Protein AF-A0A7X7S5K8-F1 (afdb_monomer)

Secondary structure (DSSP, 8-state):
-B-S--EEEE--STTSPPEEE-S----------------S-HHHHHHHHHHHHT-B-GGG-B----EEE-PBTT---TT--

Radius of gyration: 13.48 Å; Cα contacts (8 Å, |Δi|>4): 105; chains: 1; bounding box: 32×22×38 Å

Structure (mmCIF, N/CA/C/O backbone):
data_AF-A0A7X7S5K8-F1
#
_entry.id   AF-A0A7X7S5K8-F1
#
loop_
_atom_site.group_PDB
_atom_site.id
_atom_site.type_symbol
_atom_site.label_atom_id
_atom_site.label_alt_id
_atom_site.label_comp_id
_atom_site.label_asym_id
_atom_site.label_entity_id
_atom_site.label_seq_id
_atom_site.pdbx_PDB_ins_code
_atom_site.Cartn_x
_atom_site.Cartn_y
_atom_site.Cartn_z
_atom_site.occupancy
_atom_site.B_iso_or_equiv
_atom_site.auth_seq_id
_atom_site.auth_comp_id
_atom_site.auth_asym_id
_atom_site.auth_atom_id
_atom_site.pdbx_PDB_model_num
ATOM 1 N N . ALA A 1 1 ? 12.726 -11.739 -4.293 1.00 81.31 1 ALA A N 1
ATOM 2 C CA . ALA A 1 1 ? 13.168 -10.597 -3.458 1.00 81.31 1 ALA A CA 1
ATOM 3 C C . ALA A 1 1 ? 12.357 -9.362 -3.851 1.00 81.31 1 ALA A C 1
ATOM 5 O O . ALA A 1 1 ? 11.692 -9.436 -4.876 1.00 81.31 1 ALA A O 1
ATOM 6 N N . LEU A 1 2 ? 12.375 -8.282 -3.066 1.00 85.31 2 LEU A N 1
ATOM 7 C CA . LEU A 1 2 ? 11.719 -7.007 -3.405 1.00 85.31 2 LEU A CA 1
ATOM 8 C C . LEU A 1 2 ? 12.708 -6.079 -4.123 1.00 85.31 2 LEU A C 1
ATOM 10 O O . LEU A 1 2 ? 13.904 -6.135 -3.829 1.00 85.31 2 LEU A O 1
ATOM 14 N N . ALA A 1 3 ? 12.222 -5.235 -5.034 1.00 88.19 3 ALA A N 1
ATOM 15 C CA . ALA A 1 3 ? 13.010 -4.126 -5.570 1.00 88.19 3 ALA A CA 1
ATOM 16 C C . ALA A 1 3 ? 13.378 -3.144 -4.438 1.00 88.19 3 ALA A C 1
ATOM 18 O O . ALA A 1 3 ? 12.612 -3.030 -3.475 1.00 88.19 3 ALA A O 1
ATOM 19 N N . PRO A 1 4 ? 14.546 -2.479 -4.476 1.00 84.19 4 PRO A N 1
ATOM 20 C CA . PRO A 1 4 ? 14.922 -1.503 -3.452 1.00 84.19 4 PRO A CA 1
ATOM 21 C C . PRO A 1 4 ? 14.005 -0.270 -3.441 1.00 84.19 4 PRO A C 1
ATOM 23 O O . PRO A 1 4 ? 13.819 0.330 -2.386 1.00 84.19 4 PRO A O 1
ATOM 26 N N . GLU A 1 5 ? 13.396 0.068 -4.575 1.00 84.69 5 GLU A N 1
ATOM 27 C CA . GLU A 1 5 ? 12.446 1.166 -4.726 1.00 84.69 5 GLU A CA 1
ATOM 28 C C . GLU A 1 5 ? 11.002 0.747 -4.403 1.00 84.69 5 GLU A C 1
ATOM 30 O O . GLU A 1 5 ? 10.605 -0.409 -4.570 1.00 84.69 5 GLU A O 1
ATOM 35 N N . GLY A 1 6 ? 10.196 1.717 -3.971 1.00 87.50 6 GLY A N 1
ATOM 36 C CA . GLY A 1 6 ? 8.771 1.565 -3.692 1.00 87.50 6 GLY A CA 1
ATOM 37 C C . GLY A 1 6 ? 8.132 2.898 -3.314 1.00 87.50 6 GLY A C 1
ATOM 38 O O . GLY A 1 6 ? 8.789 3.939 -3.356 1.00 87.50 6 GLY A O 1
ATOM 39 N N . ALA A 1 7 ? 6.858 2.853 -2.937 1.00 89.94 7 ALA A N 1
ATOM 40 C CA . ALA A 1 7 ? 6.122 4.012 -2.444 1.00 89.94 7 ALA A CA 1
ATOM 41 C C . ALA A 1 7 ? 5.279 3.639 -1.225 1.00 89.94 7 ALA A C 1
ATOM 43 O O . ALA A 1 7 ? 4.758 2.525 -1.137 1.00 89.94 7 ALA A O 1
ATOM 44 N N . PHE A 1 8 ? 5.106 4.590 -0.311 1.00 91.62 8 PHE A N 1
ATOM 45 C CA . PHE A 1 8 ? 4.068 4.489 0.706 1.00 91.62 8 PHE A CA 1
ATOM 46 C C . PHE A 1 8 ? 2.743 4.950 0.131 1.00 91.62 8 PHE A C 1
ATOM 48 O O . PHE A 1 8 ? 2.686 6.020 -0.459 1.00 91.62 8 PHE A O 1
ATOM 55 N N . VAL A 1 9 ? 1.689 4.169 0.329 1.00 94.31 9 VAL A N 1
ATOM 56 C CA . VAL A 1 9 ? 0.342 4.446 -0.165 1.00 94.31 9 VAL A CA 1
ATOM 57 C C . VAL A 1 9 ? -0.619 4.547 1.012 1.00 94.31 9 VAL A C 1
ATOM 59 O O . VAL A 1 9 ? -0.613 3.692 1.900 1.00 94.31 9 VAL A O 1
ATOM 62 N N . ARG A 1 10 ? -1.472 5.574 1.008 1.00 95.12 10 ARG A N 1
ATOM 63 C CA . ARG A 1 10 ? -2.562 5.728 1.978 1.00 95.12 10 ARG A CA 1
ATOM 64 C C . ARG A 1 10 ? -3.830 6.241 1.316 1.00 95.12 10 ARG A C 1
ATOM 66 O O . ARG A 1 10 ? -3.790 7.103 0.439 1.00 95.12 10 ARG A O 1
ATOM 73 N N . TYR A 1 11 ? -4.967 5.765 1.800 1.00 95.69 11 TYR A N 1
ATOM 74 C CA . TYR A 1 11 ? -6.275 6.296 1.444 1.00 95.69 11 TYR A CA 1
ATOM 75 C C . TYR A 1 11 ? -6.455 7.760 1.898 1.00 95.69 11 TYR A C 1
ATOM 77 O O . TYR A 1 11 ? -6.206 8.082 3.066 1.00 95.69 11 TYR A O 1
ATOM 85 N N . ASP A 1 12 ? -6.931 8.633 0.997 1.00 92.31 12 ASP A N 1
ATOM 86 C CA . ASP A 1 12 ? -7.191 10.066 1.264 1.00 92.31 12 ASP A CA 1
ATOM 87 C C . ASP A 1 12 ? -8.683 10.450 1.308 1.00 92.31 12 ASP A C 1
ATOM 89 O O . ASP A 1 12 ? -9.035 11.619 1.461 1.00 92.31 12 ASP A O 1
ATOM 93 N N . GLY A 1 13 ? -9.589 9.482 1.180 1.00 91.25 13 GLY A N 1
ATOM 94 C CA . GLY A 1 13 ? -11.028 9.738 1.124 1.00 91.25 13 GLY A CA 1
ATOM 95 C C . GLY A 1 13 ? -11.663 9.338 -0.204 1.00 91.25 13 GLY A C 1
ATOM 96 O O . GLY A 1 13 ? -10.992 9.045 -1.192 1.00 91.25 13 GLY A O 1
ATOM 97 N N . GLU A 1 14 ? -12.991 9.301 -0.206 1.00 88.88 14 GLU A N 1
ATOM 98 C CA . GLU A 1 14 ? -13.759 8.708 -1.297 1.00 88.88 14 GLU A CA 1
ATOM 99 C C . GLU A 1 14 ? -13.618 9.541 -2.576 1.00 88.88 14 GLU A C 1
ATOM 101 O O . GLU A 1 14 ? -13.703 10.771 -2.547 1.00 88.88 14 GLU A O 1
ATOM 106 N N . GLY A 1 15 ? -13.368 8.867 -3.701 1.00 86.38 15 GLY A N 1
ATOM 107 C CA . GLY A 1 15 ? -13.173 9.511 -5.002 1.00 86.38 15 GLY A CA 1
ATOM 108 C C . GLY A 1 15 ? -11.882 10.327 -5.132 1.00 86.38 15 GLY A C 1
ATOM 109 O O . GLY A 1 15 ? -11.711 11.018 -6.137 1.00 86.38 15 GLY A O 1
ATOM 110 N N . ARG A 1 16 ? -10.978 10.272 -4.145 1.00 86.50 16 ARG A N 1
ATOM 111 C CA . ARG A 1 16 ? -9.668 10.932 -4.200 1.00 86.50 16 ARG A CA 1
ATOM 112 C C . ARG A 1 16 ? -8.573 9.931 -4.562 1.00 86.50 16 ARG A C 1
ATOM 114 O O . ARG A 1 16 ? -8.636 8.786 -4.113 1.00 86.50 16 ARG A O 1
ATOM 121 N N . PRO A 1 17 ? -7.561 10.344 -5.346 1.00 85.25 17 PRO A N 1
ATOM 122 C CA . PRO A 1 17 ? -6.397 9.503 -5.573 1.00 85.25 17 PRO A CA 1
ATOM 123 C C . PRO A 1 17 ? -5.676 9.237 -4.241 1.00 85.25 17 PRO A C 1
ATOM 125 O O . PRO A 1 17 ? -5.703 10.094 -3.351 1.00 85.25 17 PRO A O 1
ATOM 128 N N . PRO A 1 18 ? -5.028 8.073 -4.083 1.00 87.88 18 PRO A N 1
ATOM 129 C CA . PRO A 1 18 ? -4.245 7.801 -2.890 1.00 87.88 18 PRO A CA 1
ATOM 130 C C . PRO A 1 18 ? -3.090 8.786 -2.726 1.00 87.88 18 PRO A C 1
ATOM 132 O O . PRO A 1 18 ? -2.512 9.265 -3.703 1.00 87.88 18 PRO A O 1
ATOM 135 N N . VAL A 1 19 ? -2.712 9.033 -1.473 1.00 87.25 19 VAL A N 1
ATOM 136 C CA . VAL A 1 19 ? -1.472 9.749 -1.175 1.00 87.25 19 VAL A CA 1
ATOM 137 C C . VAL A 1 19 ? -0.308 8.792 -1.369 1.00 87.25 19 VAL A C 1
ATOM 139 O O . VAL A 1 19 ? -0.308 7.705 -0.790 1.00 87.25 19 VAL A O 1
ATOM 142 N N . THR A 1 20 ? 0.685 9.225 -2.144 1.00 83.12 20 THR A N 1
ATOM 143 C CA . THR A 1 20 ? 1.973 8.544 -2.279 1.00 83.12 20 THR A CA 1
ATOM 144 C C . THR A 1 20 ? 3.095 9.410 -1.717 1.00 83.12 20 THR A C 1
ATOM 146 O O . THR A 1 20 ? 3.198 10.568 -2.126 1.00 83.12 20 THR A O 1
ATOM 149 N N . ASP A 1 21 ? 3.933 8.877 -0.825 1.00 79.06 21 ASP A N 1
ATOM 150 C CA . ASP A 1 21 ? 5.102 9.594 -0.280 1.00 79.06 21 ASP A CA 1
ATOM 151 C C . ASP A 1 21 ? 6.437 8.896 -0.622 1.00 79.06 21 ASP A C 1
ATOM 153 O O . ASP A 1 21 ? 6.481 7.677 -0.826 1.00 79.06 21 ASP A O 1
ATOM 157 N N . GLY A 1 22 ? 7.496 9.715 -0.734 1.00 64.06 22 GLY A N 1
ATOM 158 C CA . GLY A 1 22 ? 8.880 9.372 -1.084 1.00 64.06 22 GLY A CA 1
ATOM 159 C C . GLY A 1 22 ? 9.644 8.610 0.014 1.00 64.06 22 GLY A C 1
ATOM 160 O O . GLY A 1 22 ? 9.057 8.191 1.005 1.00 64.06 22 GLY A O 1
ATOM 161 N N . PRO A 1 23 ? 10.954 8.355 -0.178 1.00 61.16 23 PRO A N 1
ATOM 162 C CA . PRO A 1 23 ? 11.587 7.086 0.175 1.00 61.16 23 PRO A CA 1
ATOM 163 C C . PRO A 1 23 ? 11.667 6.802 1.676 1.00 61.16 23 PRO A C 1
ATOM 165 O O . PRO A 1 23 ? 11.749 7.706 2.506 1.00 61.16 23 PRO A O 1
ATOM 168 N N . PHE A 1 24 ? 11.715 5.502 1.974 1.00 61.09 24 PHE A N 1
ATOM 169 C CA . PHE A 1 24 ? 11.751 4.890 3.298 1.00 61.09 24 PHE A CA 1
ATOM 170 C C . PHE A 1 24 ? 12.653 5.641 4.281 1.00 61.09 24 PHE A C 1
ATOM 172 O O . PHE A 1 24 ? 13.881 5.596 4.173 1.00 61.09 24 PHE A O 1
ATOM 179 N N . ALA A 1 25 ? 12.056 6.275 5.294 1.00 55.12 25 ALA A N 1
ATOM 180 C CA . ALA A 1 25 ? 12.792 6.449 6.534 1.00 55.12 25 ALA A CA 1
ATOM 181 C C . ALA A 1 25 ? 13.134 5.035 7.015 1.00 55.12 25 ALA A C 1
ATOM 183 O O . ALA A 1 25 ? 12.246 4.189 7.094 1.00 55.12 25 ALA A O 1
ATOM 184 N N . GLU A 1 26 ? 14.413 4.753 7.266 1.00 58.34 26 GLU A N 1
ATOM 185 C CA . GLU A 1 26 ? 14.843 3.484 7.851 1.00 58.34 26 GLU A CA 1
ATOM 186 C C . GLU A 1 26 ? 14.290 3.421 9.284 1.00 58.34 26 GLU A C 1
ATOM 188 O O . GLU A 1 26 ? 14.947 3.788 10.259 1.00 58.34 26 GLU A O 1
ATOM 193 N N . THR A 1 27 ? 13.021 3.055 9.418 1.00 56.28 27 THR A N 1
ATOM 194 C CA . THR A 1 27 ? 12.374 2.874 10.704 1.00 56.28 27 THR A CA 1
ATOM 195 C C . THR A 1 27 ? 12.473 1.402 11.064 1.00 56.28 27 THR A C 1
ATOM 197 O O . THR A 1 27 ? 12.246 0.502 10.254 1.00 56.28 27 THR A O 1
ATOM 200 N N . LYS A 1 28 ? 12.880 1.131 12.307 1.00 55.78 28 LYS A N 1
ATOM 201 C CA . LYS A 1 28 ? 12.855 -0.210 12.903 1.00 55.78 28 LYS A CA 1
ATOM 202 C C . LYS A 1 28 ? 11.410 -0.604 13.218 1.00 55.78 28 LYS A C 1
ATOM 204 O O . LYS A 1 28 ? 11.085 -0.872 14.373 1.00 55.78 28 LYS A O 1
ATOM 209 N N . ASP A 1 29 ? 10.555 -0.609 12.208 1.00 67.19 29 ASP A N 1
ATOM 210 C CA . ASP A 1 29 ? 9.151 -0.932 12.379 1.00 67.19 29 ASP A CA 1
ATOM 211 C C . ASP A 1 29 ? 8.926 -2.422 12.135 1.00 67.19 29 ASP A C 1
ATOM 213 O O . ASP A 1 29 ? 9.471 -3.043 11.218 1.00 67.19 29 ASP A O 1
ATOM 217 N N . LEU A 1 30 ? 8.143 -3.027 13.026 1.00 70.50 30 LEU A N 1
ATOM 218 C CA . LEU A 1 30 ? 7.678 -4.393 12.853 1.00 70.50 30 LEU A CA 1
ATOM 219 C C . LEU A 1 30 ? 6.627 -4.397 11.745 1.00 70.50 30 LEU A C 1
ATOM 221 O O . LEU A 1 30 ? 5.586 -3.756 11.867 1.00 70.50 30 LEU A O 1
ATOM 225 N N . ILE A 1 31 ? 6.881 -5.164 10.688 1.00 80.38 31 ILE A N 1
ATOM 226 C CA . ILE A 1 31 ? 5.900 -5.394 9.630 1.00 80.38 31 ILE A CA 1
ATOM 227 C C . ILE A 1 31 ? 4.774 -6.261 10.204 1.00 80.38 31 ILE A C 1
ATOM 229 O O . ILE A 1 31 ? 4.996 -7.415 10.575 1.00 80.38 31 ILE A O 1
ATOM 233 N N . ALA A 1 32 ? 3.559 -5.711 10.269 1.00 85.12 32 ALA A N 1
ATOM 234 C CA . ALA A 1 32 ? 2.380 -6.412 10.788 1.00 85.12 32 ALA A CA 1
ATOM 235 C C . ALA A 1 32 ? 1.883 -7.544 9.861 1.00 85.12 32 ALA A C 1
ATOM 237 O O . ALA A 1 32 ? 1.125 -8.412 10.290 1.00 85.12 32 ALA A O 1
ATOM 238 N N . GLY A 1 33 ? 2.319 -7.550 8.598 1.00 89.38 33 GLY A N 1
ATOM 239 C CA . GLY A 1 33 ? 2.024 -8.572 7.597 1.00 89.38 33 GLY A CA 1
ATOM 240 C C . GLY A 1 33 ? 2.448 -8.123 6.198 1.00 89.38 33 GLY A C 1
ATOM 241 O O . GLY A 1 33 ? 2.783 -6.961 5.991 1.00 89.38 33 GLY A O 1
ATOM 242 N N . TRP A 1 34 ? 2.435 -9.042 5.233 1.00 92.75 34 TRP A N 1
ATOM 243 C CA . TRP A 1 34 ? 2.686 -8.732 3.824 1.00 92.75 34 TRP A CA 1
ATOM 244 C C . TRP A 1 34 ? 1.753 -9.535 2.920 1.00 92.75 34 TRP A C 1
ATOM 246 O O . TRP A 1 34 ? 1.254 -10.596 3.298 1.00 92.75 34 TRP A O 1
ATOM 256 N N . MET A 1 35 ? 1.531 -9.015 1.716 1.00 93.56 35 MET A N 1
ATOM 257 C CA . MET A 1 35 ? 0.765 -9.661 0.656 1.00 93.56 35 MET A CA 1
ATOM 258 C C . MET A 1 35 ? 1.480 -9.451 -0.677 1.00 93.56 35 MET A C 1
ATOM 260 O O . MET A 1 35 ? 2.197 -8.469 -0.850 1.00 93.56 35 MET A O 1
ATOM 264 N N . ILE A 1 36 ? 1.280 -10.377 -1.612 1.00 95.25 36 ILE A N 1
ATOM 265 C CA . ILE A 1 36 ? 1.705 -10.226 -3.005 1.00 95.25 36 ILE A CA 1
ATOM 266 C C . ILE A 1 36 ? 0.439 -10.185 -3.850 1.00 95.25 36 ILE A C 1
ATOM 268 O O . ILE A 1 36 ? -0.438 -11.035 -3.693 1.00 95.25 36 ILE A O 1
ATOM 272 N N . ILE A 1 37 ? 0.366 -9.195 -4.730 1.00 94.75 37 ILE A N 1
ATOM 273 C CA . ILE A 1 37 ? -0.707 -9.032 -5.706 1.00 94.75 37 ILE A CA 1
ATOM 274 C C . ILE A 1 37 ? -0.111 -9.101 -7.109 1.00 94.75 37 ILE A C 1
ATOM 276 O O . ILE A 1 37 ? 1.038 -8.708 -7.314 1.00 94.75 37 ILE A O 1
ATOM 280 N N . ASP A 1 38 ? -0.899 -9.607 -8.048 1.00 94.31 38 ASP A N 1
ATOM 281 C CA . ASP A 1 38 ? -0.577 -9.625 -9.471 1.00 94.31 38 ASP A CA 1
ATOM 282 C C . ASP A 1 38 ? -1.534 -8.667 -10.182 1.00 94.31 38 ASP A C 1
ATOM 284 O O . ASP A 1 38 ? -2.754 -8.785 -10.036 1.00 94.31 38 ASP A O 1
ATOM 288 N N . VAL A 1 39 ? -0.978 -7.658 -10.848 1.00 93.38 39 VAL A N 1
ATOM 289 C CA . VAL A 1 39 ? -1.719 -6.546 -11.454 1.00 93.38 39 VAL A CA 1
ATOM 290 C C . VAL A 1 39 ? -0.996 -6.045 -12.699 1.00 93.38 39 VAL A C 1
ATOM 292 O O . VAL A 1 39 ? 0.229 -6.104 -12.788 1.00 93.38 39 VAL A O 1
ATOM 295 N N . ASP A 1 40 ? -1.759 -5.478 -13.631 1.00 90.44 40 ASP A N 1
ATOM 296 C CA . ASP A 1 40 ? -1.240 -5.045 -14.933 1.00 90.44 40 ASP A CA 1
ATOM 297 C C . ASP A 1 40 ? -0.400 -3.755 -14.875 1.00 90.44 40 ASP A C 1
ATOM 299 O O . ASP A 1 40 ? 0.319 -3.444 -15.824 1.00 90.44 40 ASP A O 1
ATOM 303 N N . SER A 1 41 ? -0.485 -2.973 -13.791 1.00 91.25 41 SER A N 1
ATOM 304 C CA . SER A 1 41 ? 0.277 -1.727 -13.644 1.00 91.25 41 SER A CA 1
ATOM 305 C C . SER A 1 41 ? 0.551 -1.346 -12.189 1.00 91.25 41 SER A C 1
ATOM 307 O O . SER A 1 41 ? -0.106 -1.813 -11.253 1.00 91.25 41 SER A O 1
ATOM 309 N N . GLN A 1 42 ? 1.515 -0.443 -12.000 1.00 90.56 42 GLN A N 1
ATOM 310 C CA . GLN A 1 42 ? 1.868 0.095 -10.688 1.00 90.56 42 GLN A CA 1
ATOM 311 C C . GLN A 1 42 ? 0.744 0.956 -10.101 1.00 90.56 42 GLN A C 1
ATOM 313 O O . GLN A 1 42 ? 0.485 0.898 -8.902 1.00 90.56 42 GLN A O 1
ATOM 318 N N . GLU A 1 43 ? 0.019 1.695 -10.939 1.00 92.12 43 GLU A N 1
ATOM 319 C CA . GLU A 1 43 ? -1.158 2.461 -10.528 1.00 92.12 43 GLU A CA 1
ATOM 320 C C . GLU A 1 43 ? -2.233 1.539 -9.950 1.00 92.12 43 GLU A C 1
ATOM 322 O O . GLU A 1 43 ? -2.776 1.831 -8.884 1.00 92.12 43 GLU A O 1
ATOM 327 N N . ARG A 1 44 ? -2.484 0.377 -10.576 1.00 94.75 44 ARG A N 1
ATOM 328 C CA . ARG A 1 44 ? -3.447 -0.589 -10.031 1.00 94.75 44 ARG A CA 1
ATOM 329 C C . ARG A 1 44 ? -2.977 -1.176 -8.698 1.00 94.75 44 ARG A C 1
ATOM 331 O O . ARG A 1 44 ? -3.806 -1.424 -7.821 1.00 94.75 44 ARG A O 1
ATOM 338 N N . ALA A 1 45 ? -1.667 -1.354 -8.511 1.00 95.25 45 ALA A N 1
ATOM 339 C CA . ALA A 1 45 ? -1.116 -1.747 -7.214 1.00 95.25 45 ALA A CA 1
ATOM 340 C C . ALA A 1 45 ? -1.389 -0.684 -6.135 1.00 95.25 45 ALA A C 1
ATOM 342 O O . ALA A 1 45 ? -1.748 -1.026 -5.007 1.00 95.25 45 ALA A O 1
ATOM 343 N N . TYR A 1 46 ? -1.268 0.601 -6.478 1.00 95.25 46 TYR A N 1
ATOM 344 C CA . TYR A 1 46 ? -1.566 1.701 -5.560 1.00 95.25 46 TYR A CA 1
ATOM 345 C C . TYR A 1 46 ? -3.049 1.801 -5.223 1.00 95.25 46 TYR A C 1
ATOM 347 O O . TYR A 1 46 ? -3.390 2.017 -4.065 1.00 95.25 46 TYR A O 1
ATOM 355 N N . GLU A 1 47 ? -3.940 1.596 -6.188 1.00 95.38 47 GLU A N 1
ATOM 356 C CA . GLU A 1 47 ? -5.379 1.542 -5.919 1.00 95.38 47 GLU A CA 1
ATOM 357 C C . GLU A 1 47 ? -5.727 0.402 -4.953 1.00 95.38 47 GLU A C 1
ATOM 359 O O . GLU A 1 47 ? -6.404 0.631 -3.953 1.00 95.38 47 GLU A O 1
ATOM 364 N N . ALA A 1 48 ? -5.197 -0.803 -5.188 1.00 96.19 48 ALA A N 1
ATOM 365 C CA . ALA A 1 48 ? -5.412 -1.946 -4.300 1.00 96.19 48 ALA A CA 1
ATOM 366 C C . ALA A 1 48 ? -4.872 -1.692 -2.879 1.00 96.19 48 ALA A C 1
ATOM 368 O O . ALA A 1 48 ? -5.516 -2.034 -1.886 1.00 96.19 48 ALA A O 1
ATOM 369 N N . ALA A 1 49 ? -3.707 -1.050 -2.759 1.00 96.19 49 ALA A N 1
ATOM 370 C CA . ALA A 1 49 ? -3.175 -0.640 -1.465 1.00 96.19 49 ALA A CA 1
ATOM 371 C C . ALA A 1 49 ? -4.049 0.441 -0.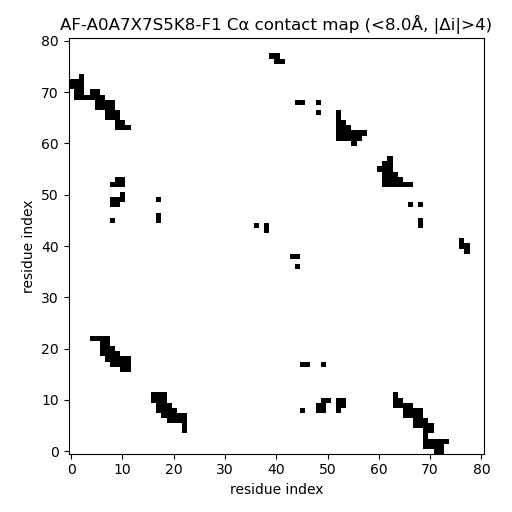803 1.00 96.19 49 ALA A C 1
ATOM 373 O O . ALA A 1 49 ? -4.307 0.372 0.395 1.00 96.19 49 ALA A O 1
ATOM 374 N N . ALA A 1 50 ? -4.580 1.403 -1.557 1.00 96.00 50 ALA A N 1
ATOM 375 C CA . ALA A 1 50 ? -5.506 2.402 -1.028 1.00 96.00 50 ALA A CA 1
ATOM 376 C C . ALA A 1 50 ? -6.795 1.763 -0.486 1.00 96.00 50 ALA A C 1
ATOM 378 O O . ALA A 1 50 ? -7.254 2.136 0.592 1.00 96.00 50 ALA A O 1
ATOM 379 N N . GLU A 1 51 ? -7.345 0.768 -1.189 1.00 95.50 51 GLU A N 1
ATOM 380 C CA . GLU A 1 51 ? -8.498 -0.015 -0.728 1.00 95.50 51 GLU A CA 1
ATOM 381 C C . GLU A 1 51 ? -8.196 -0.715 0.611 1.00 95.50 51 GLU A C 1
ATOM 383 O O . GLU A 1 51 ? -9.003 -0.650 1.540 1.00 95.50 51 GLU A O 1
ATOM 388 N N . LEU A 1 52 ? -7.008 -1.315 0.764 1.00 94.94 52 LEU A N 1
ATOM 389 C CA . LEU A 1 52 ? -6.590 -1.933 2.028 1.00 94.94 52 LEU A CA 1
ATOM 390 C C . LEU A 1 52 ? -6.362 -0.901 3.143 1.00 94.94 52 LEU A C 1
ATOM 392 O O . LEU A 1 52 ? -6.775 -1.117 4.281 1.00 94.94 52 LEU A O 1
ATOM 396 N N . SER A 1 53 ? -5.743 0.236 2.823 1.00 95.56 53 SER A N 1
ATOM 397 C CA . SER A 1 53 ? -5.581 1.375 3.736 1.00 95.56 53 SER A CA 1
ATOM 398 C C . SER A 1 53 ? -6.938 1.906 4.223 1.00 95.56 53 SER A C 1
ATOM 400 O O . SER A 1 53 ? -7.044 2.454 5.323 1.00 95.56 53 SER A O 1
ATOM 402 N N . ALA A 1 54 ? -7.999 1.698 3.439 1.00 96.56 54 ALA A N 1
ATOM 403 C CA . ALA A 1 54 ? -9.366 2.053 3.784 1.00 96.56 54 ALA A CA 1
ATOM 404 C C . ALA A 1 54 ? -10.140 0.962 4.551 1.00 96.56 54 ALA A C 1
ATOM 406 O O . ALA A 1 54 ? -11.336 1.142 4.798 1.00 96.56 54 ALA A O 1
ATOM 407 N N . ALA A 1 55 ? -9.499 -0.150 4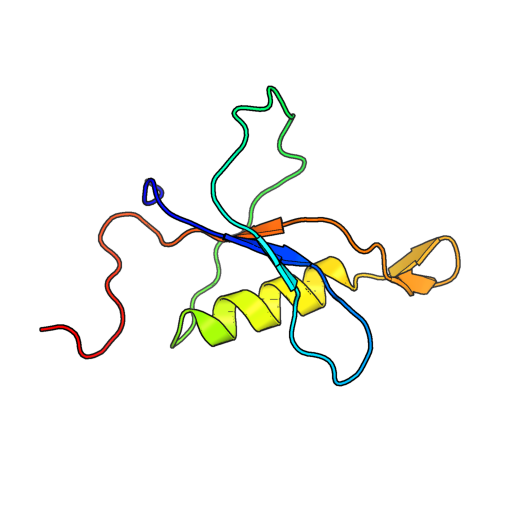.939 1.00 95.25 55 ALA A N 1
ATOM 408 C CA . ALA A 1 55 ? -10.168 -1.245 5.638 1.00 95.25 55 ALA A CA 1
ATOM 4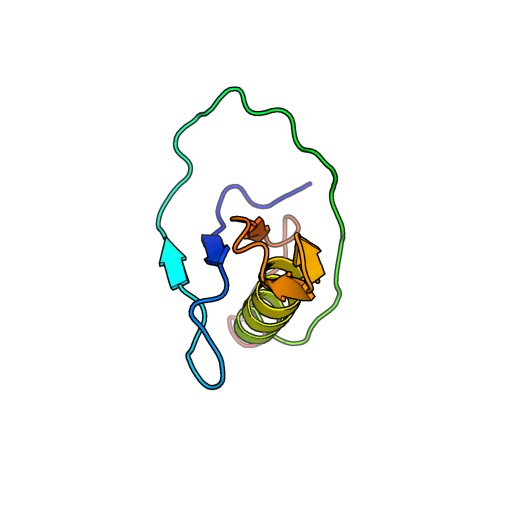09 C C . ALA A 1 55 ? -10.939 -0.755 6.888 1.00 95.25 55 ALA A C 1
ATOM 411 O O . ALA A 1 55 ? -10.508 0.205 7.539 1.00 95.25 55 ALA A O 1
ATOM 412 N N . PRO A 1 56 ? -12.071 -1.394 7.255 1.00 95.75 56 PRO A N 1
ATOM 413 C CA . PRO A 1 56 ? -12.899 -0.928 8.363 1.00 95.75 56 PRO A CA 1
ATOM 414 C C . PRO A 1 56 ? -12.167 -1.007 9.707 1.00 95.75 56 PRO A C 1
ATOM 416 O O . PRO A 1 56 ? -11.853 -2.085 10.209 1.00 95.75 56 PRO A O 1
ATOM 419 N N . GLY A 1 57 ? -11.939 0.153 10.313 1.00 94.25 57 GLY A N 1
ATOM 420 C CA . GLY A 1 57 ? -11.404 0.314 11.655 1.00 94.25 57 GLY A CA 1
ATOM 421 C C . GLY A 1 57 ? -12.494 0.486 12.710 1.00 94.25 57 GLY A C 1
ATOM 422 O O . GLY A 1 57 ? -13.628 0.007 12.598 1.00 94.25 57 GLY A O 1
ATOM 423 N N . LYS A 1 58 ? -12.153 1.206 13.783 1.00 95.00 58 LYS A N 1
ATOM 424 C CA . LYS A 1 58 ? -13.073 1.477 14.893 1.00 95.00 58 LYS A CA 1
ATOM 425 C C . LYS A 1 58 ? -14.327 2.200 14.391 1.00 95.00 58 LYS A C 1
ATOM 427 O O . LYS A 1 58 ? -14.246 3.289 13.833 1.00 95.00 58 LYS A O 1
ATOM 432 N N . GLY A 1 59 ? -15.496 1.613 14.646 1.00 95.88 59 GLY A N 1
ATOM 433 C CA . GLY A 1 59 ? -16.780 2.197 14.243 1.00 95.88 59 GLY A CA 1
ATOM 434 C C . GLY A 1 59 ? -17.029 2.183 12.732 1.00 95.88 59 GLY A C 1
ATOM 435 O O . GLY A 1 59 ? -17.8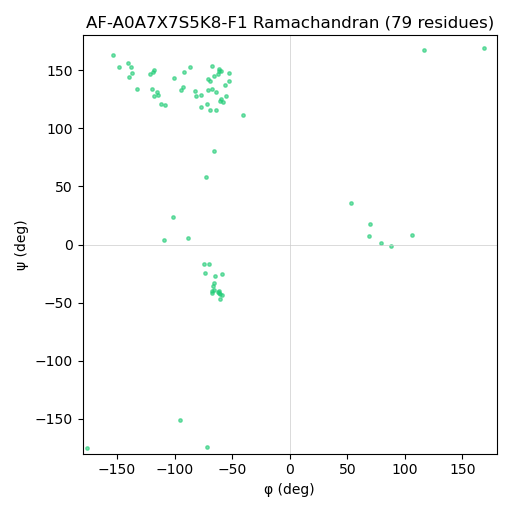76 2.936 12.268 1.00 95.88 59 GLY A O 1
ATOM 436 N N . GLY A 1 60 ? -16.295 1.361 11.971 1.00 95.31 60 GLY A N 1
ATOM 437 C CA . GLY A 1 60 ? -16.422 1.271 10.515 1.00 95.31 60 GLY A CA 1
ATOM 438 C C . GLY A 1 60 ? -15.713 2.389 9.748 1.00 95.31 60 GLY A C 1
ATOM 439 O O . GLY A 1 60 ? -15.776 2.404 8.523 1.00 95.31 60 GLY A O 1
ATOM 440 N N . ALA A 1 61 ? -15.032 3.308 10.440 1.00 95.19 61 ALA A N 1
ATOM 441 C CA . ALA A 1 61 ? -14.223 4.334 9.796 1.00 95.19 61 ALA A CA 1
ATOM 442 C C . ALA A 1 61 ? -12.954 3.716 9.174 1.00 95.19 61 ALA A C 1
ATOM 444 O O . ALA A 1 61 ? -12.375 2.822 9.795 1.00 95.19 61 ALA A O 1
ATOM 445 N N . PRO A 1 62 ? -12.497 4.191 8.001 1.00 96.31 62 PRO A N 1
ATOM 446 C CA . PRO A 1 62 ? -11.238 3.761 7.392 1.00 96.31 62 PRO A CA 1
ATOM 447 C C . PRO A 1 62 ? -10.046 3.877 8.351 1.00 96.31 62 PRO A C 1
ATOM 449 O O . PRO A 1 62 ? -9.944 4.852 9.099 1.00 96.31 62 PRO A O 1
ATOM 452 N N . ILE A 1 63 ? -9.135 2.900 8.330 1.00 94.50 63 ILE A N 1
ATOM 453 C CA . ILE A 1 63 ? -7.952 2.901 9.210 1.00 94.50 63 ILE A CA 1
ATOM 454 C C . ILE A 1 63 ? -6.873 3.911 8.801 1.00 94.50 63 ILE A C 1
ATOM 456 O O . ILE A 1 63 ? -6.119 4.349 9.664 1.00 94.50 63 ILE A O 1
ATOM 460 N N . HIS A 1 64 ? -6.811 4.313 7.526 1.00 93.44 64 HIS A N 1
ATOM 461 C CA . HIS A 1 64 ? -5.782 5.215 6.989 1.00 93.44 64 HIS A CA 1
ATOM 462 C C . HIS A 1 64 ? -4.348 4.743 7.290 1.00 93.44 64 HIS A C 1
ATOM 464 O O . HIS A 1 64 ? -3.451 5.554 7.524 1.00 93.44 64 HIS A O 1
ATOM 470 N N . GLU A 1 65 ? -4.130 3.428 7.281 1.00 91.31 65 GLU A N 1
ATOM 471 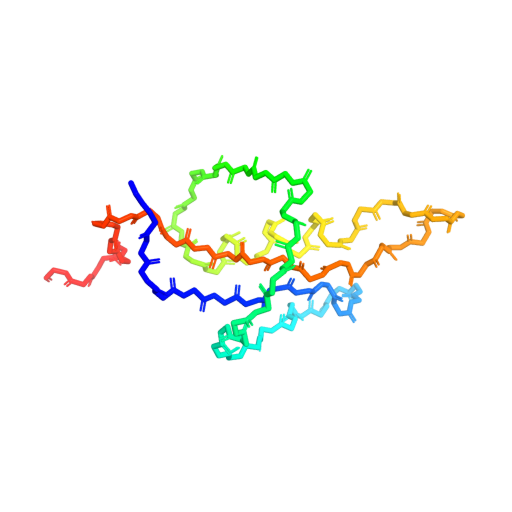C CA . GLU A 1 65 ? -2.807 2.842 7.499 1.00 91.31 65 GLU A CA 1
ATOM 472 C C . GLU A 1 65 ? -1.896 3.143 6.304 1.00 91.31 65 GLU A C 1
ATOM 474 O O . GLU A 1 65 ? -2.347 3.104 5.154 1.00 91.31 65 GLU A O 1
ATOM 479 N N . TRP A 1 66 ? -0.624 3.441 6.564 1.00 91.12 66 TRP A N 1
ATOM 480 C CA . TRP A 1 66 ? 0.371 3.586 5.505 1.00 91.12 66 TRP A CA 1
ATOM 481 C C . TRP A 1 66 ? 0.871 2.211 5.078 1.00 91.12 66 TRP A C 1
ATOM 483 O O . TRP A 1 66 ? 1.313 1.417 5.904 1.00 91.12 66 TRP A O 1
ATOM 493 N N . LEU A 1 67 ? 0.827 1.937 3.778 1.00 93.19 67 LEU A N 1
ATOM 494 C CA . LEU A 1 67 ? 1.254 0.659 3.224 1.00 93.19 67 LEU A CA 1
ATOM 495 C C . LEU A 1 67 ? 2.429 0.856 2.280 1.00 93.19 67 LEU A C 1
ATOM 497 O O . LEU A 1 67 ? 2.358 1.648 1.345 1.00 93.19 67 LEU A O 1
ATOM 501 N N . GLU A 1 68 ? 3.496 0.105 2.508 1.00 92.69 68 GLU A N 1
ATOM 502 C CA . GLU A 1 68 ? 4.629 0.028 1.593 1.00 92.69 68 GLU A CA 1
ATOM 503 C C . GLU A 1 68 ? 4.272 -0.864 0.397 1.00 92.69 68 GLU A C 1
ATOM 505 O O . GLU A 1 68 ? 4.006 -2.058 0.548 1.00 92.69 68 GLU A O 1
ATOM 510 N N . VAL A 1 69 ? 4.281 -0.282 -0.804 1.00 93.56 69 VAL A N 1
ATOM 511 C CA . VAL A 1 69 ? 4.057 -0.995 -2.066 1.00 93.56 69 VAL A CA 1
ATOM 512 C C . VAL A 1 69 ? 5.368 -1.083 -2.828 1.00 93.56 69 VAL A C 1
ATOM 514 O O . VAL A 1 69 ? 5.974 -0.064 -3.175 1.00 93.56 69 VAL A O 1
ATOM 517 N N . ARG A 1 70 ? 5.804 -2.318 -3.095 1.00 92.25 70 ARG A N 1
ATOM 518 C CA . ARG A 1 70 ? 7.071 -2.611 -3.771 1.00 92.25 70 ARG A C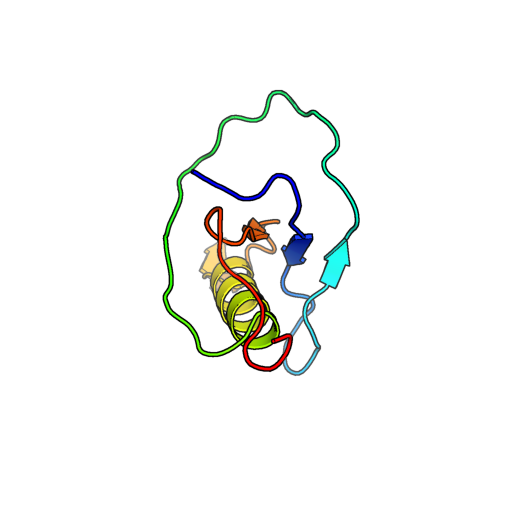A 1
ATOM 519 C C . ARG A 1 70 ? 6.899 -3.627 -4.884 1.00 92.25 70 ARG A C 1
ATOM 521 O O . ARG A 1 70 ? 6.314 -4.686 -4.643 1.00 92.25 70 ARG A O 1
ATOM 528 N N . PRO A 1 71 ? 7.482 -3.364 -6.063 1.00 9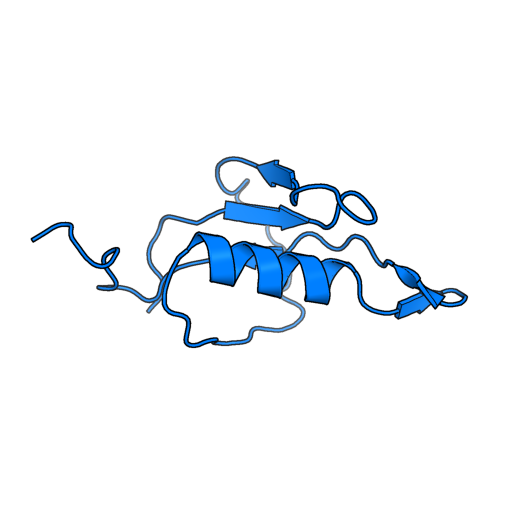2.81 71 PRO A N 1
ATOM 529 C CA . PRO A 1 71 ? 7.632 -4.392 -7.069 1.00 92.81 71 PRO A CA 1
ATOM 530 C C . PRO A 1 71 ? 8.465 -5.563 -6.548 1.00 92.81 71 PRO A C 1
ATOM 532 O O . PRO A 1 71 ? 9.401 -5.406 -5.751 1.00 92.81 71 PRO A O 1
ATOM 535 N N . LEU A 1 72 ? 8.166 -6.753 -7.061 1.00 92.94 72 LEU A N 1
ATOM 536 C CA . LEU A 1 72 ? 9.097 -7.864 -6.949 1.00 92.94 72 LEU A CA 1
ATOM 537 C C . LEU A 1 72 ? 10.363 -7.547 -7.756 1.00 92.94 72 LEU A C 1
ATOM 539 O O . LEU A 1 72 ? 10.317 -6.911 -8.806 1.00 92.94 72 LEU A O 1
ATOM 543 N N . LEU A 1 73 ? 11.510 -7.997 -7.254 1.00 90.88 73 LEU A N 1
ATOM 544 C CA . LEU A 1 73 ? 12.797 -7.817 -7.915 1.00 90.88 73 LEU A CA 1
ATOM 545 C C . LEU A 1 73 ? 12.740 -8.391 -9.336 1.00 90.88 73 LEU A C 1
ATOM 547 O O . LEU A 1 73 ? 12.394 -9.559 -9.513 1.00 90.88 73 LEU A O 1
ATOM 551 N N . GLY A 1 74 ? 13.133 -7.578 -10.317 1.00 85.19 74 GLY A N 1
ATOM 552 C CA . GLY A 1 74 ? 13.112 -7.942 -11.735 1.00 85.19 74 GLY A CA 1
ATOM 553 C C . GLY A 1 74 ? 11.792 -7.640 -12.447 1.00 85.19 74 GLY A C 1
ATOM 554 O O . GLY A 1 74 ? 11.711 -7.866 -13.648 1.00 85.19 74 GLY A O 1
ATOM 555 N N . TRP A 1 75 ? 10.782 -7.113 -11.748 1.00 86.44 75 TRP A N 1
ATOM 556 C CA . TRP A 1 75 ? 9.614 -6.532 -12.403 1.00 86.44 75 TRP A CA 1
ATOM 557 C C . TRP A 1 75 ? 9.990 -5.212 -13.084 1.00 86.44 75 TRP A C 1
ATOM 559 O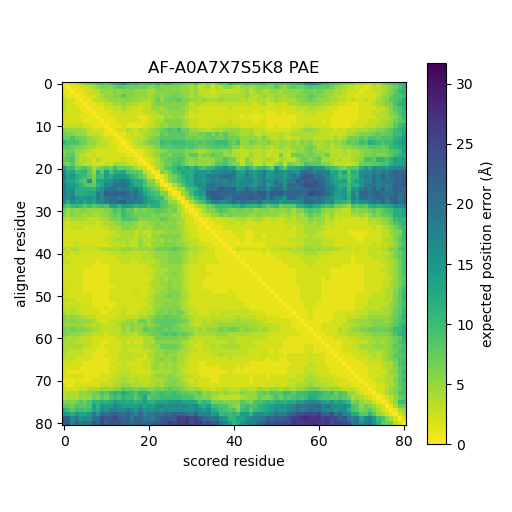 O . TRP A 1 75 ? 10.630 -4.350 -12.478 1.00 86.44 75 TRP A O 1
ATOM 569 N N . SER A 1 76 ? 9.565 -5.056 -14.333 1.00 74.50 76 SER A N 1
ATOM 570 C CA . SER A 1 76 ? 9.606 -3.808 -15.089 1.00 74.50 76 SER A CA 1
ATOM 571 C C . SER A 1 76 ? 8.191 -3.447 -15.516 1.00 74.50 76 SER A C 1
ATOM 573 O O . SER A 1 76 ? 7.393 -4.339 -15.814 1.00 74.50 76 SER A O 1
ATOM 575 N N . ALA A 1 77 ? 7.887 -2.153 -15.586 1.00 69.75 77 ALA A N 1
ATOM 576 C CA . ALA A 1 77 ? 6.605 -1.708 -16.109 1.00 69.75 77 ALA A CA 1
ATOM 577 C C . ALA A 1 77 ? 6.400 -2.254 -17.539 1.00 69.75 77 ALA A C 1
ATOM 579 O O . ALA A 1 77 ? 7.342 -2.254 -18.340 1.00 69.75 77 ALA A O 1
ATOM 580 N N . PRO A 1 78 ? 5.197 -2.739 -17.887 1.00 66.50 78 PRO A N 1
ATOM 581 C CA . PRO A 1 78 ? 4.930 -3.187 -19.246 1.00 66.50 78 PRO A CA 1
ATOM 582 C C . PRO A 1 78 ? 5.120 -2.019 -20.228 1.00 66.50 78 PRO A C 1
ATOM 584 O O . PRO A 1 78 ? 4.490 -0.973 -20.087 1.00 66.50 78 PRO A O 1
ATOM 587 N N . GLY A 1 79 ? 6.000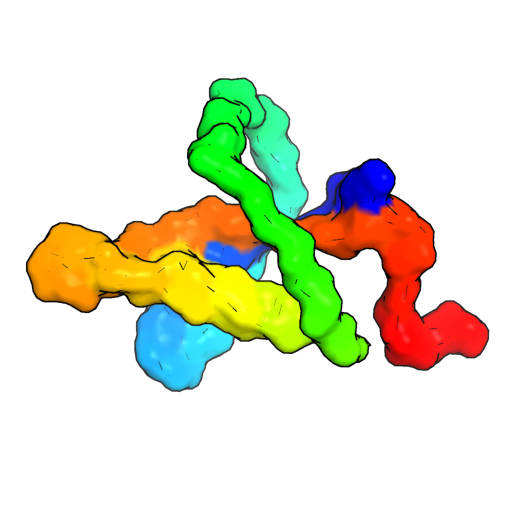 -2.199 -21.222 1.00 62.34 79 GLY A N 1
ATOM 588 C CA . GLY A 1 79 ? 6.263 -1.216 -22.284 1.00 62.34 79 GLY A CA 1
ATOM 589 C C . GLY A 1 79 ? 7.593 -0.454 -22.202 1.00 62.34 79 GLY A C 1
ATOM 590 O O . GLY A 1 79 ? 7.787 0.472 -22.984 1.00 62.34 79 GLY A O 1
ATOM 591 N N . THR A 1 80 ? 8.506 -0.823 -21.297 1.00 53.00 80 THR A N 1
ATOM 592 C CA . THR A 1 80 ? 9.863 -0.236 -21.209 1.00 53.00 80 THR A CA 1
ATOM 593 C C . THR A 1 80 ? 10.981 -1.103 -21.819 1.00 53.00 80 THR A C 1
ATOM 595 O O . THR A 1 80 ? 12.135 -0.946 -21.425 1.00 53.00 80 THR A O 1
ATOM 598 N N . GLU A 1 81 ? 10.665 -2.007 -22.754 1.00 44.59 81 GLU A N 1
ATOM 599 C CA . GLU A 1 81 ? 11.668 -2.744 -23.558 1.00 44.59 81 GLU A CA 1
ATOM 600 C C . GLU A 1 81 ? 12.088 -1.983 -24.824 1.00 44.59 81 GLU A C 1
ATOM 602 O O . GLU A 1 81 ? 11.204 -1.393 -25.489 1.00 44.59 81 GLU A O 1
#

pLDDT: mean 85.85, std 12.76, range [44.59, 96.56]

Foldseek 3Di:
DWDQDWWKWWAPDDPDQTDTDDDDPPDPDDDPDDDDDDDLFPSVQRVVVHVVQQQQDVPGGRNRDIDTDTDHPPDDHPPPD

Sequence (81 aa):
ALAPEGAFVRYDGEGRPPVTDGPFAETKDLIAGWMIIDVDSQERAYEAAAELSAAPGKGGAPIHEWLEVRPLLGWSAPGTE

Solvent-accessible surface area (backbone atoms only — not comparable to full-atom values): 5238 Å² total; per-residue (Å²): 108,67,38,96,60,62,39,37,26,21,38,69,55,89,98,48,74,58,47,71,47,79,76,80,73,93,63,98,66,81,78,92,73,88,85,87,84,90,68,92,43,72,67,58,49,44,50,55,41,16,56,57,12,42,39,74,37,83,94,64,40,58,57,54,42,78,40,83,48,60,51,52,52,89,69,71,71,87,86,79,124

Mean predicted aligned error: 5.82 Å